Protein AF-A0A2Z3GJF8-F1 (afdb_monomer)

Mean predicted aligned error: 12.95 Å

Structure (mmCIF, N/CA/C/O backbone):
data_AF-A0A2Z3GJF8-F1
#
_entry.id   AF-A0A2Z3GJF8-F1
#
loop_
_atom_site.group_PDB
_atom_site.id
_atom_site.type_symbol
_atom_site.label_atom_id
_atom_site.label_alt_id
_atom_site.label_comp_id
_atom_site.label_asym_id
_atom_site.label_entity_id
_atom_site.label_seq_id
_atom_site.pdbx_PDB_ins_code
_atom_site.Cartn_x
_atom_site.Cartn_y
_atom_site.Cartn_z
_atom_site.occupancy
_atom_site.B_iso_or_equiv
_atom_site.auth_seq_id
_atom_site.auth_comp_id
_atom_site.auth_asym_id
_atom_site.auth_atom_id
_atom_site.pdbx_PDB_model_num
ATOM 1 N N . MET A 1 1 ? -12.320 -56.880 -30.406 1.00 39.06 1 MET A N 1
ATOM 2 C CA . MET A 1 1 ? -11.886 -57.132 -31.797 1.00 39.06 1 MET A CA 1
ATOM 3 C C . MET A 1 1 ? -12.500 -56.057 -32.691 1.00 39.06 1 MET A C 1
ATOM 5 O O . MET A 1 1 ? -13.716 -55.983 -32.759 1.00 39.06 1 MET A O 1
ATOM 9 N N . GLY A 1 2 ? -11.665 -55.198 -33.289 1.00 40.81 2 GLY A N 1
ATOM 10 C CA . GLY A 1 2 ? -12.005 -54.306 -34.408 1.00 40.81 2 GLY A CA 1
ATOM 11 C C . GLY A 1 2 ? -12.740 -52.993 -34.101 1.00 40.81 2 GLY A C 1
ATOM 12 O O . GLY A 1 2 ? -13.948 -53.013 -33.930 1.00 40.81 2 GLY A O 1
ATOM 13 N N . ARG A 1 3 ? -12.037 -51.850 -34.199 1.00 36.50 3 ARG A N 1
ATOM 14 C CA . ARG A 1 3 ? -12.530 -50.616 -34.852 1.00 36.50 3 ARG A CA 1
ATOM 15 C C . ARG A 1 3 ? -11.356 -49.770 -35.388 1.00 36.50 3 ARG A C 1
ATOM 17 O O . ARG A 1 3 ? -10.624 -49.137 -34.645 1.00 36.50 3 ARG A O 1
ATOM 24 N N . LYS A 1 4 ? -11.204 -49.887 -36.710 1.00 38.75 4 LYS A N 1
ATOM 25 C CA . LYS A 1 4 ? -10.644 -49.014 -37.759 1.00 38.75 4 LYS A CA 1
ATOM 26 C C . LYS A 1 4 ? -9.907 -47.728 -37.328 1.00 38.75 4 LYS A C 1
ATOM 28 O O . LYS A 1 4 ? -10.525 -46.776 -36.865 1.00 38.75 4 LYS A O 1
ATOM 33 N N . PHE A 1 5 ? -8.603 -47.697 -37.619 1.00 40.69 5 PHE A N 1
ATOM 34 C CA . PHE A 1 5 ? -7.766 -46.497 -37.686 1.00 40.69 5 PHE A CA 1
ATOM 35 C C . PHE A 1 5 ? -8.209 -45.598 -38.848 1.00 40.69 5 PHE A C 1
ATOM 37 O O . PHE A 1 5 ? -8.364 -46.065 -39.977 1.00 40.69 5 PHE A O 1
ATOM 44 N N . GLY A 1 6 ? -8.414 -44.315 -38.551 1.00 38.94 6 GLY A N 1
ATOM 45 C CA . GLY A 1 6 ? -8.682 -43.273 -39.534 1.00 38.94 6 GLY A CA 1
ATOM 46 C C . GLY A 1 6 ? -7.455 -42.985 -40.400 1.00 38.94 6 GLY A C 1
ATOM 47 O O . GLY A 1 6 ? -6.325 -42.910 -39.923 1.00 38.94 6 GLY A O 1
ATOM 48 N N . THR A 1 7 ? -7.712 -42.839 -41.691 1.00 40.00 7 THR A N 1
ATOM 49 C CA . THR A 1 7 ? -6.786 -42.465 -42.758 1.00 40.00 7 THR A CA 1
ATOM 50 C C . THR A 1 7 ? -6.210 -41.063 -42.535 1.00 40.00 7 THR A C 1
ATOM 52 O O . THR A 1 7 ? -6.941 -40.077 -42.614 1.00 40.00 7 THR A O 1
ATOM 55 N N . PHE A 1 8 ? -4.899 -40.967 -42.300 1.00 40.50 8 PHE A N 1
ATOM 56 C CA . PHE A 1 8 ? -4.145 -39.713 -42.387 1.00 40.50 8 PHE A CA 1
ATOM 57 C C . PHE A 1 8 ? -3.908 -39.356 -43.863 1.00 40.50 8 PHE A C 1
ATOM 59 O O . PHE A 1 8 ? -3.382 -40.164 -44.628 1.00 40.50 8 PHE A O 1
ATOM 66 N N . GLY A 1 9 ? -4.330 -38.154 -44.261 1.00 41.28 9 GLY A N 1
ATOM 67 C CA . GLY A 1 9 ? -4.148 -37.610 -45.607 1.00 41.28 9 GLY A CA 1
ATOM 68 C C . GLY A 1 9 ? -2.685 -37.271 -45.954 1.00 41.28 9 GLY A C 1
ATOM 69 O O . GLY A 1 9 ? -1.821 -37.224 -45.075 1.00 41.28 9 GLY A O 1
ATOM 70 N N . PRO A 1 10 ? -2.386 -37.030 -47.244 1.00 40.34 10 PRO A N 1
ATOM 71 C CA . PRO A 1 10 ? -1.034 -37.070 -47.786 1.00 40.34 10 PRO A CA 1
ATOM 72 C C . PRO A 1 10 ? -0.373 -35.685 -47.745 1.00 40.34 10 PRO A C 1
ATOM 74 O O . PRO A 1 10 ? -0.546 -34.881 -48.655 1.00 40.34 10 PRO A O 1
ATOM 77 N N .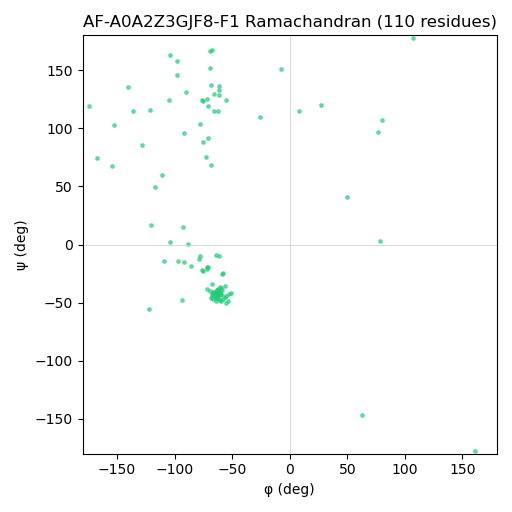 TRP A 1 11 ? 0.418 -35.406 -46.709 1.00 37.25 11 TRP A N 1
ATOM 78 C CA . TRP A 1 11 ? 1.241 -34.183 -46.623 1.00 37.25 11 TRP A CA 1
ATOM 79 C C . TRP A 1 11 ? 2.752 -34.457 -46.500 1.00 37.25 11 TRP A C 1
ATOM 81 O O . TRP A 1 11 ? 3.528 -33.570 -46.161 1.00 37.25 11 TRP A O 1
ATOM 91 N N . LEU A 1 12 ? 3.202 -35.676 -46.818 1.00 43.00 12 LEU A N 1
ATOM 92 C CA . LEU A 1 12 ? 4.594 -36.116 -46.629 1.00 43.00 12 LEU A CA 1
ATOM 93 C C . LEU A 1 12 ? 5.322 -36.478 -47.931 1.00 43.00 12 LEU A C 1
ATOM 95 O O . LEU A 1 12 ? 5.960 -37.522 -48.023 1.00 43.00 12 LEU A O 1
ATOM 99 N N . ALA A 1 13 ? 5.277 -35.614 -48.947 1.00 47.00 13 ALA A N 1
ATOM 100 C CA . ALA A 1 13 ? 6.125 -35.812 -50.126 1.00 47.00 13 ALA A CA 1
ATOM 101 C C . ALA A 1 13 ? 6.442 -34.516 -50.886 1.00 47.00 13 ALA A C 1
ATOM 103 O O . ALA A 1 13 ? 6.015 -34.343 -52.027 1.00 47.00 13 ALA A O 1
ATOM 104 N N . ARG A 1 14 ? 7.221 -33.609 -50.276 1.00 46.12 14 ARG A N 1
ATOM 105 C CA . ARG A 1 14 ? 8.111 -32.695 -51.023 1.00 46.12 14 ARG A CA 1
ATOM 106 C C . ARG A 1 14 ? 9.110 -31.965 -50.116 1.00 46.12 14 ARG A C 1
ATOM 108 O O . ARG A 1 14 ? 9.004 -30.773 -49.885 1.00 46.12 14 ARG A O 1
ATOM 115 N N . CYS A 1 15 ? 10.130 -32.681 -49.652 1.00 38.12 15 CYS A N 1
ATOM 116 C CA . CYS A 1 15 ? 11.392 -32.052 -49.257 1.00 38.12 15 CYS A CA 1
ATOM 117 C C . CYS A 1 15 ? 12.531 -32.780 -49.968 1.00 38.12 15 CYS A C 1
ATOM 119 O O . CYS A 1 15 ? 13.103 -33.752 -49.476 1.00 38.12 15 CYS A O 1
ATOM 121 N N . GLY A 1 16 ? 12.790 -32.326 -51.195 1.00 35.81 16 GLY A N 1
ATOM 122 C CA . GLY A 1 16 ? 13.946 -32.714 -51.985 1.00 35.81 16 GLY A CA 1
ATOM 123 C C . GLY A 1 16 ? 15.227 -32.212 -51.325 1.00 35.81 16 GLY A C 1
ATOM 124 O O . GLY A 1 16 ? 15.465 -31.019 -51.197 1.00 35.81 16 GLY A O 1
ATOM 125 N N . ARG A 1 17 ? 16.026 -33.183 -50.900 1.00 48.19 17 ARG A N 1
ATOM 126 C CA . ARG A 1 17 ? 17.452 -33.169 -50.571 1.00 48.19 17 ARG A CA 1
ATOM 127 C C . ARG A 1 17 ? 18.255 -32.071 -51.307 1.00 48.19 17 ARG A C 1
ATOM 129 O O . ARG A 1 17 ? 18.548 -32.221 -52.488 1.00 48.19 17 ARG A O 1
ATOM 136 N N . LEU A 1 18 ? 18.709 -31.046 -50.580 1.00 47.75 18 LEU A N 1
ATOM 137 C CA . LEU A 1 18 ? 19.840 -30.190 -50.960 1.00 47.75 18 LEU A CA 1
ATOM 138 C C . LEU A 1 18 ? 20.740 -29.946 -49.739 1.00 47.75 18 LEU A C 1
ATOM 140 O O . LEU A 1 18 ? 20.325 -29.403 -48.724 1.00 47.75 18 LEU A O 1
ATOM 144 N N . ALA A 1 19 ? 21.954 -30.473 -49.878 1.00 44.62 19 ALA A N 1
ATOM 145 C CA . ALA A 1 19 ? 23.237 -30.103 -49.291 1.00 44.62 19 ALA A CA 1
ATOM 146 C C . ALA A 1 19 ? 23.317 -29.388 -47.920 1.00 44.62 19 ALA A C 1
ATOM 148 O O . ALA A 1 19 ? 22.918 -28.249 -47.723 1.00 44.62 19 ALA A O 1
ATOM 149 N N . ARG A 1 20 ? 24.015 -30.103 -47.030 1.00 50.59 20 ARG A N 1
ATOM 150 C CA . ARG A 1 20 ? 24.940 -29.691 -45.961 1.00 50.59 20 ARG A CA 1
ATOM 151 C C . ARG A 1 20 ? 25.347 -28.209 -45.861 1.00 50.59 20 ARG A C 1
ATOM 153 O O . ARG A 1 20 ? 25.644 -27.533 -46.838 1.00 50.59 20 ARG A O 1
ATOM 160 N N . SER A 1 21 ? 25.621 -27.878 -44.595 1.00 56.84 21 SER A N 1
ATOM 161 C CA . SER A 1 21 ? 26.530 -26.854 -44.059 1.00 56.84 21 SER A CA 1
ATOM 162 C C . SER A 1 21 ? 26.073 -25.398 -44.099 1.00 56.84 21 SER A C 1
ATOM 164 O O . SER A 1 21 ? 26.332 -24.679 -45.056 1.00 56.84 21 SER A O 1
ATOM 166 N N . ARG A 1 22 ? 25.520 -24.956 -42.958 1.00 54.09 22 ARG A N 1
ATOM 167 C CA . ARG A 1 22 ? 25.912 -23.732 -42.231 1.00 54.09 22 ARG A CA 1
ATOM 168 C C . ARG A 1 22 ? 25.140 -23.647 -40.903 1.00 54.09 22 ARG A C 1
ATOM 170 O O . ARG A 1 22 ? 23.916 -23.560 -40.952 1.00 54.09 22 ARG A O 1
ATOM 177 N N . PRO A 1 23 ? 25.785 -23.642 -39.719 1.00 57.16 23 PRO A N 1
ATOM 178 C CA . PRO A 1 23 ? 25.105 -23.199 -38.514 1.00 57.16 23 PRO A CA 1
ATOM 179 C C . PRO A 1 23 ? 25.043 -21.675 -38.602 1.00 57.16 23 PRO A C 1
ATOM 181 O O . PRO A 1 23 ? 25.954 -20.969 -38.176 1.00 57.16 23 PRO A O 1
ATOM 184 N N . CYS A 1 24 ? 23.992 -21.151 -39.225 1.00 53.62 24 CYS A N 1
ATOM 185 C CA . CYS A 1 24 ? 23.698 -19.728 -39.162 1.00 53.62 24 CYS A CA 1
ATOM 186 C C . CYS A 1 24 ? 23.165 -19.420 -37.757 1.00 53.62 24 CYS A C 1
ATOM 188 O O . CYS A 1 24 ? 21.971 -19.207 -37.571 1.00 53.62 24 CYS A O 1
ATOM 190 N N . LEU A 1 25 ? 24.052 -19.381 -36.759 1.00 65.38 25 LEU A N 1
ATOM 191 C CA . LEU A 1 25 ? 23.830 -18.610 -35.537 1.00 65.38 25 LEU A CA 1
ATOM 192 C C . LEU A 1 25 ? 23.890 -17.126 -35.920 1.00 65.38 25 LEU A C 1
ATOM 194 O O . LEU A 1 25 ? 24.827 -16.407 -35.579 1.00 65.38 25 LEU A O 1
ATOM 198 N N . PHE A 1 26 ? 22.901 -16.666 -36.684 1.00 61.34 26 PHE A N 1
ATOM 199 C CA . PHE A 1 26 ? 22.646 -15.245 -36.819 1.00 61.34 26 PHE A CA 1
ATOM 200 C C . PHE A 1 26 ? 22.071 -14.806 -35.476 1.00 61.34 26 PHE A C 1
ATOM 202 O O . PHE A 1 26 ? 20.877 -14.941 -35.228 1.00 61.34 26 PHE A O 1
ATOM 209 N N . ARG A 1 27 ? 22.940 -14.367 -34.561 1.00 68.81 27 ARG A N 1
ATOM 210 C CA . ARG A 1 27 ? 22.492 -13.586 -33.412 1.00 68.81 27 ARG A CA 1
ATOM 211 C C . ARG A 1 27 ? 22.247 -12.174 -33.934 1.00 68.81 27 ARG A C 1
ATOM 213 O O . ARG A 1 27 ? 23.237 -11.482 -34.193 1.00 68.81 27 ARG A O 1
ATOM 220 N N . PRO A 1 28 ? 20.991 -11.739 -34.141 1.00 75.12 28 PRO A N 1
ATOM 221 C CA . PRO A 1 28 ? 20.746 -10.335 -34.420 1.00 75.12 28 PRO A CA 1
ATOM 222 C C . PRO A 1 28 ? 21.369 -9.526 -33.279 1.00 75.12 28 PRO A C 1
ATOM 224 O O . PRO A 1 28 ? 21.112 -9.801 -32.106 1.00 75.12 28 PRO A O 1
ATOM 227 N N . ARG A 1 29 ? 22.255 -8.582 -33.611 1.00 82.94 29 ARG A N 1
ATOM 228 C CA . ARG A 1 29 ? 22.777 -7.648 -32.611 1.00 82.94 29 ARG A CA 1
ATOM 229 C C . ARG A 1 29 ? 21.635 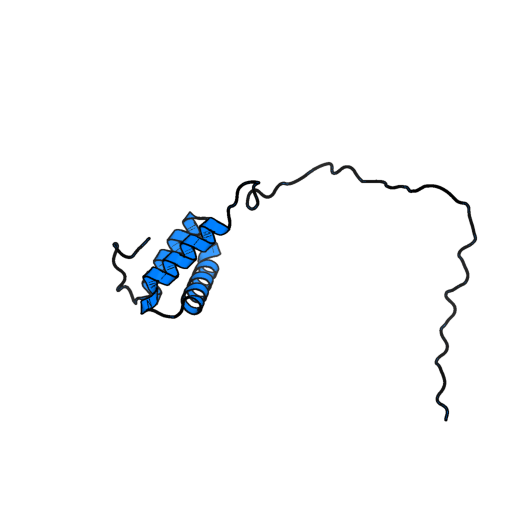-6.701 -32.250 1.00 82.94 29 ARG A C 1
ATOM 231 O O . ARG A 1 29 ? 21.136 -6.035 -33.160 1.00 82.94 29 ARG A O 1
ATOM 238 N N . PRO A 1 30 ? 21.197 -6.649 -30.981 1.00 83.94 30 PRO A N 1
ATOM 239 C CA . PRO A 1 30 ? 20.170 -5.701 -30.589 1.00 83.94 30 PRO A CA 1
ATOM 240 C C . PRO A 1 30 ? 20.699 -4.289 -30.845 1.00 83.94 30 PRO A C 1
ATOM 242 O O . PRO A 1 30 ? 21.814 -3.956 -30.450 1.00 83.94 30 PRO A O 1
ATOM 245 N N . GLN A 1 31 ? 19.913 -3.478 -31.549 1.00 90.94 31 GLN A N 1
ATOM 246 C CA . GLN A 1 31 ? 20.236 -2.066 -31.775 1.00 90.94 31 GLN A CA 1
ATOM 247 C C . GLN A 1 31 ? 19.953 -1.219 -30.527 1.00 90.94 31 GLN A C 1
ATOM 249 O O . GLN A 1 31 ? 20.529 -0.150 -30.364 1.00 90.94 31 GLN A O 1
ATOM 254 N N . LEU A 1 32 ? 19.085 -1.722 -29.644 1.00 92.50 32 LEU A N 1
ATOM 255 C CA . LEU A 1 32 ? 18.700 -1.107 -28.384 1.00 92.50 32 LEU A CA 1
ATOM 256 C C . LEU A 1 32 ? 18.576 -2.193 -27.314 1.00 92.50 32 LEU A C 1
ATOM 258 O O . LEU A 1 32 ? 17.989 -3.248 -27.558 1.00 92.50 32 LEU A O 1
ATOM 262 N N . ILE A 1 33 ? 19.115 -1.914 -26.131 1.00 89.44 33 ILE A N 1
ATOM 263 C CA . ILE A 1 33 ? 18.919 -2.712 -24.922 1.00 89.44 33 ILE A CA 1
ATOM 264 C C . ILE A 1 33 ? 18.314 -1.764 -23.891 1.00 89.44 33 ILE A C 1
ATOM 266 O O . ILE A 1 33 ? 18.948 -0.777 -23.522 1.00 89.44 33 ILE A O 1
ATOM 270 N N . ALA A 1 34 ? 17.080 -2.034 -23.474 1.00 88.19 34 ALA A N 1
ATOM 271 C CA . ALA A 1 34 ? 16.448 -1.327 -22.370 1.00 88.19 34 ALA A CA 1
ATOM 272 C C . ALA A 1 34 ? 16.757 -2.077 -21.071 1.00 88.19 34 ALA A C 1
ATOM 274 O O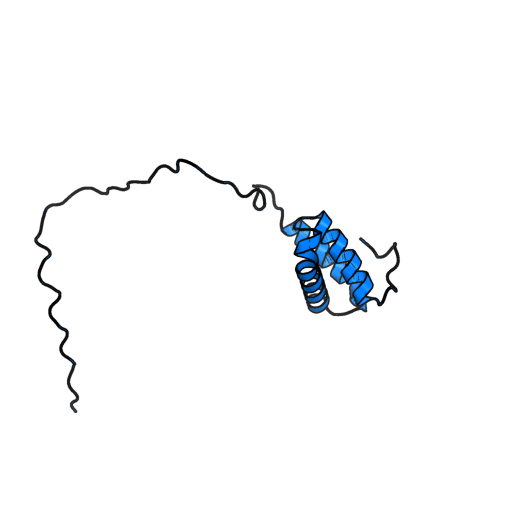 . ALA A 1 34 ? 16.601 -3.296 -21.011 1.00 88.19 34 ALA A O 1
ATOM 275 N N . PHE A 1 35 ? 17.205 -1.344 -20.058 1.00 82.75 35 PHE A N 1
ATOM 276 C CA . PHE A 1 35 ? 17.408 -1.863 -18.711 1.00 82.75 35 PHE A CA 1
ATOM 277 C C . PHE A 1 35 ? 16.269 -1.352 -17.842 1.00 82.75 35 PHE A C 1
ATOM 279 O O . PHE A 1 35 ? 16.046 -0.141 -17.786 1.00 82.75 35 PHE A O 1
ATOM 286 N N . ASP A 1 36 ? 15.549 -2.263 -17.195 1.00 83.06 36 ASP A N 1
ATOM 287 C CA . ASP A 1 36 ? 14.589 -1.869 -16.176 1.00 83.06 36 ASP A CA 1
ATOM 288 C C . ASP A 1 36 ? 15.355 -1.403 -14.935 1.00 83.06 36 ASP A C 1
ATOM 290 O O . ASP A 1 36 ? 16.223 -2.105 -14.418 1.00 83.06 36 ASP A O 1
ATOM 294 N N . ALA A 1 37 ? 15.060 -0.190 -14.483 1.00 74.88 37 ALA A N 1
ATOM 295 C CA . ALA A 1 37 ? 15.659 0.368 -13.282 1.00 74.88 37 ALA A CA 1
ATOM 296 C C . ALA A 1 37 ? 15.018 -0.180 -11.996 1.00 74.88 37 ALA A C 1
ATOM 298 O O . ALA A 1 37 ? 15.569 0.061 -10.923 1.00 74.88 37 ALA A O 1
ATOM 299 N N . ALA A 1 38 ? 13.871 -0.872 -12.089 1.00 64.94 38 ALA A N 1
ATOM 300 C CA . ALA A 1 38 ? 13.197 -1.519 -10.960 1.00 64.94 38 ALA A CA 1
ATOM 301 C C . ALA A 1 38 ? 13.886 -2.822 -10.515 1.00 64.94 38 ALA A C 1
ATOM 303 O O . ALA A 1 38 ? 13.813 -3.153 -9.328 1.00 64.94 38 ALA A O 1
ATOM 304 N N . ASP A 1 39 ? 14.651 -3.448 -11.421 1.00 66.25 39 ASP A N 1
ATOM 305 C CA . ASP A 1 39 ? 15.583 -4.553 -11.157 1.00 66.25 39 ASP A CA 1
ATOM 306 C C . ASP A 1 39 ? 17.046 -4.095 -11.332 1.00 66.25 39 ASP A C 1
ATOM 308 O O . ASP A 1 39 ? 17.780 -4.600 -12.194 1.00 66.25 39 ASP A O 1
ATOM 312 N N . PRO A 1 40 ? 17.508 -3.096 -10.558 1.00 66.69 40 PRO A N 1
ATOM 313 C CA . PRO A 1 40 ? 18.891 -2.675 -10.638 1.00 66.69 40 PRO A CA 1
ATOM 314 C C . PRO A 1 40 ? 19.810 -3.787 -10.098 1.00 66.69 40 PRO A C 1
ATOM 316 O O . PRO A 1 40 ? 19.359 -4.719 -9.432 1.00 66.69 40 PRO A O 1
ATOM 319 N N . PRO A 1 41 ? 21.135 -3.705 -10.317 1.00 68.69 41 PRO A N 1
ATOM 320 C CA . PRO A 1 41 ? 22.065 -4.697 -9.771 1.00 68.69 41 PRO A CA 1
ATOM 321 C C . PRO A 1 41 ? 22.120 -4.709 -8.231 1.00 68.69 41 PRO A C 1
ATOM 323 O O . PRO A 1 41 ? 22.739 -5.599 -7.651 1.00 68.69 41 PRO A O 1
ATOM 326 N N . TRP A 1 42 ? 21.499 -3.732 -7.562 1.00 80.62 42 TRP A N 1
ATOM 327 C CA . TRP A 1 42 ? 21.284 -3.727 -6.118 1.00 80.62 42 TRP A CA 1
ATOM 328 C C . TRP A 1 42 ? 19.867 -4.216 -5.769 1.00 80.62 42 TRP A C 1
ATOM 330 O O . TRP A 1 42 ? 18.921 -3.936 -6.500 1.00 80.62 42 TRP A O 1
ATOM 340 N N . PRO A 1 43 ? 19.686 -4.923 -4.640 1.00 82.44 43 PRO A N 1
ATOM 341 C CA . PRO A 1 43 ? 18.370 -5.396 -4.225 1.00 82.44 43 PRO A CA 1
ATOM 342 C C . PRO A 1 43 ? 17.419 -4.217 -3.980 1.00 82.44 43 PRO A C 1
ATOM 344 O O . PRO A 1 43 ? 17.806 -3.231 -3.360 1.00 82.44 43 PRO A O 1
ATOM 347 N N . ASN A 1 44 ? 16.176 -4.325 -4.451 1.00 88.12 44 ASN A N 1
ATOM 348 C CA . ASN A 1 44 ? 15.141 -3.303 -4.270 1.00 88.12 44 ASN A CA 1
ATOM 349 C C . ASN A 1 44 ? 13.900 -3.879 -3.566 1.00 88.12 44 ASN A C 1
ATOM 351 O O . ASN A 1 44 ? 13.533 -3.417 -2.489 1.00 88.12 44 ASN A O 1
ATOM 355 N N . GLN A 1 45 ? 13.318 -4.953 -4.113 1.00 91.06 45 GLN A N 1
ATOM 356 C CA . GLN A 1 45 ? 12.118 -5.607 -3.571 1.00 91.06 45 GLN A CA 1
ATOM 357 C C . GLN A 1 45 ? 12.194 -5.968 -2.071 1.00 91.06 45 GLN A C 1
ATOM 359 O O . GLN A 1 45 ? 11.235 -5.670 -1.362 1.0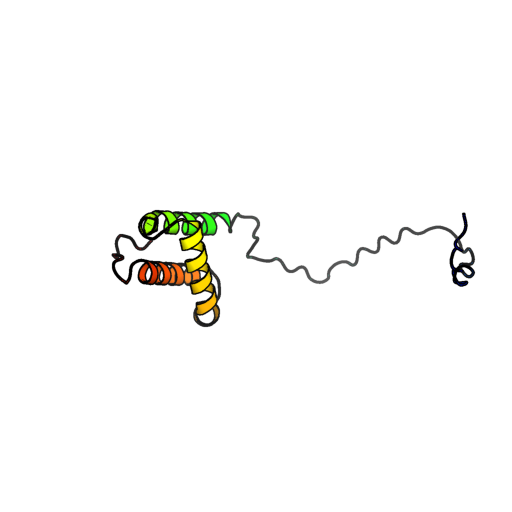0 91.06 45 GLN A O 1
ATOM 364 N N . PRO A 1 46 ? 13.320 -6.483 -1.529 1.00 92.88 46 PRO A N 1
ATOM 365 C CA . PRO A 1 46 ? 13.391 -6.820 -0.105 1.00 92.88 46 PRO A CA 1
ATOM 366 C C . PRO A 1 46 ? 13.137 -5.636 0.841 1.00 92.88 46 PRO A C 1
ATOM 368 O O . PRO A 1 46 ? 12.702 -5.841 1.972 1.00 92.88 46 PRO A O 1
ATOM 371 N N . TYR A 1 47 ? 13.393 -4.395 0.404 1.00 92.56 47 TYR A N 1
AT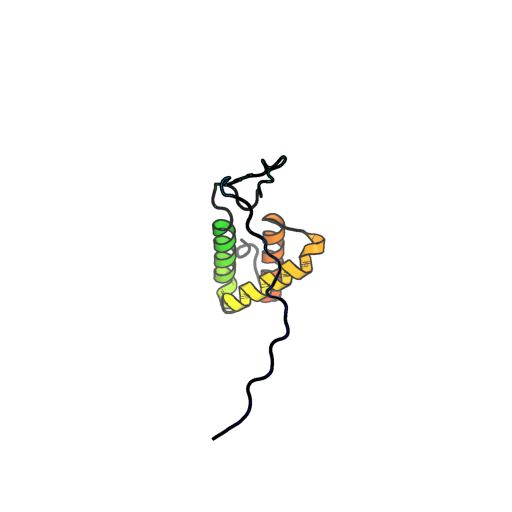OM 372 C CA . TYR A 1 47 ? 13.080 -3.206 1.200 1.00 92.56 47 TYR A CA 1
ATOM 373 C C . TYR A 1 47 ? 11.572 -2.948 1.273 1.00 92.56 47 TYR A C 1
ATOM 375 O O . TYR A 1 47 ? 11.071 -2.580 2.333 1.00 92.56 47 TYR A O 1
ATOM 383 N N . PHE A 1 48 ? 10.848 -3.172 0.175 1.00 93.56 48 PHE A N 1
ATOM 384 C CA . PHE A 1 48 ? 9.389 -3.061 0.140 1.00 93.56 48 PHE A CA 1
ATOM 385 C C . PHE A 1 48 ? 8.740 -4.145 1.006 1.00 93.56 48 PHE A C 1
ATOM 387 O O . PHE A 1 48 ? 7.931 -3.825 1.875 1.00 93.56 48 PHE A O 1
ATOM 394 N N . ASP A 1 49 ? 9.189 -5.395 0.861 1.00 94.38 49 ASP A N 1
ATOM 395 C CA . ASP A 1 49 ? 8.685 -6.529 1.645 1.00 94.38 49 ASP A CA 1
ATOM 396 C C . ASP A 1 49 ? 8.882 -6.309 3.156 1.00 94.38 49 ASP A C 1
ATOM 398 O O . ASP A 1 49 ? 8.012 -6.626 3.975 1.00 94.38 49 ASP A O 1
ATOM 402 N N . HIS A 1 50 ? 10.027 -5.731 3.543 1.00 95.19 50 HIS A N 1
ATOM 403 C CA . HIS A 1 50 ? 10.318 -5.415 4.938 1.00 95.19 50 HIS A CA 1
ATOM 404 C C . HIS A 1 50 ? 9.332 -4.393 5.512 1.00 95.19 50 HIS A C 1
ATOM 406 O O . HIS A 1 50 ? 8.801 -4.600 6.603 1.00 95.19 50 HIS A O 1
ATOM 412 N N . VAL A 1 51 ? 9.062 -3.317 4.773 1.00 94.56 51 VAL A N 1
ATOM 413 C CA . VAL A 1 51 ? 8.152 -2.253 5.214 1.00 94.56 51 VAL A CA 1
ATOM 414 C C . VAL A 1 51 ? 6.708 -2.761 5.303 1.00 94.56 51 VAL A C 1
ATOM 416 O O . VAL A 1 51 ? 6.027 -2.476 6.288 1.00 94.56 51 VAL A O 1
ATOM 419 N N . GLU A 1 52 ? 6.250 -3.580 4.352 1.00 95.62 52 GLU A N 1
ATOM 420 C CA . GLU A 1 52 ? 4.922 -4.211 4.433 1.00 95.62 52 GLU A CA 1
ATOM 421 C C . GLU A 1 52 ? 4.807 -5.156 5.642 1.00 95.62 52 GLU A C 1
ATOM 423 O O . GLU A 1 52 ? 3.798 -5.153 6.352 1.00 95.62 52 GLU A O 1
ATOM 428 N N . THR A 1 53 ? 5.872 -5.905 5.943 1.00 95.81 53 THR A N 1
ATOM 429 C CA . THR A 1 53 ? 5.935 -6.756 7.141 1.00 95.81 53 THR A CA 1
ATOM 430 C C . THR A 1 53 ? 5.859 -5.925 8.426 1.00 95.81 53 THR A C 1
ATOM 432 O O . THR A 1 53 ? 5.159 -6.301 9.370 1.00 95.81 53 THR A O 1
ATOM 435 N N . GLN A 1 54 ? 6.546 -4.780 8.476 1.00 94.62 54 GLN A N 1
ATOM 436 C CA . GLN A 1 54 ? 6.480 -3.866 9.619 1.00 94.62 54 GLN A CA 1
ATOM 437 C C . GLN A 1 54 ? 5.081 -3.270 9.797 1.00 94.62 54 GLN A C 1
ATOM 439 O O . GLN A 1 54 ? 4.588 -3.226 10.925 1.00 94.62 54 GLN A O 1
ATOM 444 N N . LEU A 1 55 ? 4.410 -2.884 8.707 1.00 94.81 55 LEU A N 1
ATOM 445 C CA . LEU A 1 55 ? 3.022 -2.425 8.762 1.00 94.81 55 LEU A CA 1
ATOM 446 C C . LEU A 1 55 ? 2.105 -3.501 9.357 1.00 94.81 55 LEU A C 1
ATOM 448 O O . LEU A 1 55 ? 1.316 -3.210 10.257 1.00 94.81 55 LEU A O 1
ATOM 452 N N . ALA A 1 56 ? 2.226 -4.748 8.893 1.00 95.75 56 ALA A N 1
ATOM 453 C CA . ALA A 1 56 ? 1.443 -5.859 9.424 1.00 95.75 56 ALA A CA 1
ATOM 454 C C . ALA A 1 56 ? 1.698 -6.085 10.924 1.00 95.75 56 ALA A C 1
ATOM 456 O O . ALA A 1 56 ? 0.762 -6.372 11.667 1.00 95.75 56 ALA A O 1
ATOM 457 N N . ALA A 1 57 ? 2.939 -5.906 11.386 1.00 94.81 57 ALA A N 1
ATOM 458 C CA . ALA A 1 57 ? 3.278 -5.998 12.804 1.00 94.81 57 ALA A CA 1
ATOM 459 C C . ALA A 1 57 ? 2.651 -4.862 13.635 1.00 94.81 57 ALA A C 1
ATOM 461 O O . ALA A 1 57 ? 2.084 -5.124 14.696 1.00 94.81 57 ALA A O 1
ATOM 462 N N . ILE A 1 58 ? 2.701 -3.619 13.143 1.00 92.50 58 ILE A N 1
ATOM 463 C CA . ILE A 1 58 ? 2.061 -2.453 13.779 1.00 92.50 58 ILE A CA 1
ATOM 464 C C . ILE A 1 58 ? 0.543 -2.664 13.890 1.00 92.50 58 ILE A C 1
ATOM 466 O O . ILE A 1 58 ? -0.063 -2.391 14.927 1.00 92.50 58 ILE A O 1
ATOM 470 N N . LEU A 1 59 ? -0.071 -3.191 12.830 1.00 94.69 59 LEU A N 1
ATOM 471 C CA . LEU A 1 59 ? -1.514 -3.398 12.727 1.00 94.69 59 LEU A CA 1
ATOM 472 C C . LEU A 1 59 ? -1.965 -4.797 13.168 1.00 94.69 59 LEU A C 1
ATOM 474 O O . LEU A 1 59 ? -3.114 -5.161 12.932 1.00 94.69 59 LEU A O 1
ATOM 478 N N . ALA A 1 60 ? -1.125 -5.570 13.861 1.00 95.00 60 ALA A N 1
ATOM 479 C CA . ALA A 1 60 ? -1.434 -6.952 14.244 1.00 95.00 60 ALA A CA 1
ATOM 480 C C . ALA A 1 60 ? -2.714 -7.091 15.094 1.00 95.00 60 ALA A C 1
ATOM 482 O O . ALA A 1 60 ? -3.364 -8.134 15.087 1.00 95.00 60 ALA A O 1
ATOM 483 N N . ARG A 1 61 ? -3.122 -6.026 15.801 1.00 94.00 61 ARG A N 1
ATOM 484 C CA . ARG A 1 61 ? -4.399 -5.979 16.539 1.00 94.00 61 ARG A CA 1
ATOM 485 C C . ARG A 1 61 ? -5.642 -5.910 15.640 1.00 94.00 61 ARG A C 1
ATOM 487 O O . ARG A 1 61 ? -6.737 -6.191 16.114 1.00 94.00 61 ARG A O 1
ATOM 494 N N . CYS A 1 62 ? -5.482 -5.518 14.378 1.00 94.38 62 CYS A N 1
ATOM 49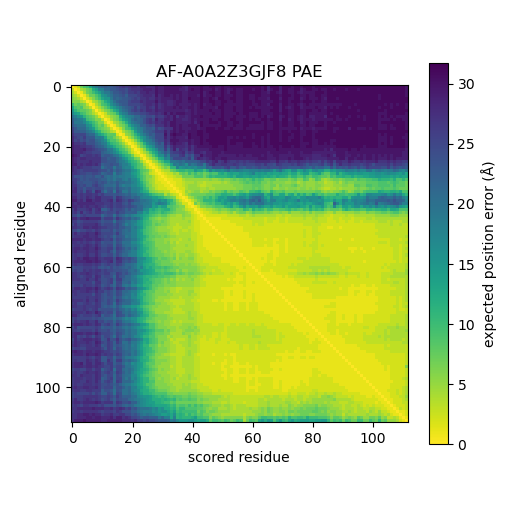5 C CA . CYS A 1 62 ? -6.561 -5.348 13.405 1.00 94.38 62 CYS A CA 1
ATOM 496 C C . CYS A 1 62 ? -6.815 -6.612 12.570 1.00 94.38 62 CYS A C 1
ATOM 498 O O . CYS A 1 62 ? -7.855 -6.712 11.923 1.00 94.38 62 CYS A O 1
ATOM 500 N N . GLY A 1 63 ? -5.896 -7.583 12.565 1.00 95.12 63 GLY A N 1
ATOM 501 C CA . GLY A 1 63 ? -6.072 -8.830 11.827 1.00 95.12 63 GLY A CA 1
ATOM 502 C C . GLY A 1 63 ? -4.771 -9.582 11.563 1.00 95.12 63 GLY A C 1
ATOM 503 O O . GLY A 1 63 ? -3.690 -9.171 11.975 1.00 95.12 63 GLY A O 1
ATOM 504 N N . ALA A 1 64 ? -4.889 -10.705 10.853 1.00 97.56 64 ALA A N 1
ATOM 505 C CA . ALA A 1 64 ? -3.736 -11.467 10.384 1.00 97.56 64 ALA A CA 1
ATOM 506 C C . ALA A 1 64 ? -2.967 -10.700 9.293 1.00 97.56 64 ALA A C 1
ATOM 508 O O . ALA A 1 64 ? -3.569 -9.951 8.521 1.00 97.56 64 ALA A O 1
ATOM 509 N N . ALA A 1 65 ? -1.657 -10.944 9.187 1.00 97.00 65 ALA A N 1
ATOM 510 C CA . ALA A 1 65 ? -0.783 -10.278 8.218 1.00 97.00 65 ALA A CA 1
ATOM 511 C C . ALA A 1 65 ? -1.307 -10.371 6.774 1.00 97.00 65 ALA A C 1
ATOM 513 O O . ALA A 1 65 ? -1.349 -9.360 6.079 1.00 97.00 65 ALA A O 1
ATOM 514 N N . ASP A 1 66 ? -1.808 -11.539 6.359 1.00 97.38 66 ASP A N 1
ATOM 515 C CA . ASP A 1 66 ? -2.372 -11.739 5.017 1.00 97.38 66 ASP A CA 1
ATOM 516 C C . ASP A 1 66 ? -3.599 -10.853 4.756 1.00 97.38 66 ASP A C 1
ATOM 518 O O . ASP A 1 66 ? -3.768 -10.312 3.663 1.00 97.38 66 ASP A O 1
ATOM 522 N N . ALA A 1 67 ? -4.456 -10.669 5.766 1.00 97.62 67 ALA A N 1
ATOM 523 C CA . ALA A 1 67 ? -5.630 -9.809 5.654 1.00 97.62 67 ALA A CA 1
ATOM 524 C C . ALA A 1 67 ? -5.225 -8.330 5.563 1.00 97.62 67 ALA A C 1
ATOM 526 O O . ALA A 1 67 ? -5.792 -7.590 4.760 1.00 97.62 67 ALA A O 1
ATOM 527 N N . ILE A 1 68 ? -4.219 -7.913 6.33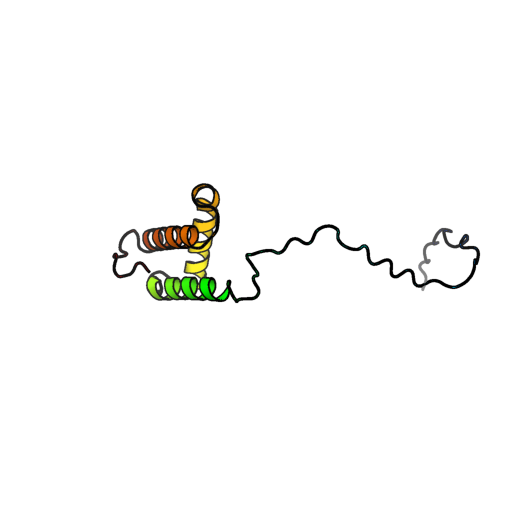7 1.00 97.69 68 ILE A N 1
ATOM 528 C CA . ILE A 1 68 ? -3.667 -6.552 6.289 1.00 97.69 68 ILE A CA 1
ATOM 529 C C . ILE A 1 68 ? -3.028 -6.286 4.920 1.00 97.69 68 ILE A C 1
ATOM 531 O O . ILE A 1 68 ? -3.325 -5.268 4.297 1.00 97.69 68 ILE A O 1
ATOM 535 N N . GLY A 1 69 ? -2.223 -7.222 4.410 1.00 97.62 69 GLY A N 1
ATOM 536 C CA . GLY A 1 69 ? -1.615 -7.131 3.080 1.00 97.62 69 GLY A CA 1
ATOM 537 C C . GLY A 1 69 ? -2.657 -7.064 1.961 1.00 97.62 69 GLY A C 1
ATOM 538 O O . GLY A 1 69 ? -2.543 -6.243 1.051 1.00 97.62 69 GLY A O 1
ATOM 539 N N . ALA A 1 70 ? -3.734 -7.851 2.056 1.00 98.19 70 ALA A N 1
ATOM 540 C CA . ALA A 1 70 ? -4.835 -7.795 1.096 1.00 98.19 70 ALA A CA 1
ATOM 541 C C . ALA A 1 70 ? -5.550 -6.431 1.093 1.00 98.19 70 ALA A C 1
ATOM 543 O O . ALA A 1 70 ? -5.904 -5.930 0.021 1.00 98.19 70 ALA A O 1
ATOM 544 N N . GLN A 1 71 ? -5.737 -5.816 2.266 1.00 98.19 71 GLN A N 1
ATOM 545 C CA . GLN A 1 71 ? -6.311 -4.471 2.376 1.00 98.19 71 GLN A CA 1
ATOM 546 C C . GLN A 1 71 ? -5.367 -3.408 1.814 1.00 98.19 71 GLN A C 1
ATOM 548 O O . GLN A 1 71 ? -5.789 -2.602 0.985 1.00 98.19 71 GLN A O 1
ATOM 553 N N . LEU A 1 72 ? -4.078 -3.466 2.161 1.00 98.06 72 LEU A N 1
ATOM 554 C CA . LEU A 1 72 ? -3.066 -2.571 1.600 1.00 98.06 72 LEU A CA 1
ATOM 555 C C . LEU A 1 72 ? -3.044 -2.650 0.068 1.00 98.06 72 LEU A C 1
ATOM 557 O O . LEU A 1 72 ? -3.034 -1.625 -0.612 1.00 98.06 72 LEU A O 1
ATOM 561 N N . TYR A 1 73 ? -3.084 -3.856 -0.498 1.00 98.19 73 TYR A N 1
ATOM 562 C CA . TYR A 1 73 ? -3.148 -4.049 -1.945 1.00 98.19 73 TYR A CA 1
ATOM 563 C C . TYR A 1 73 ? -4.422 -3.452 -2.564 1.00 98.19 73 TYR A C 1
ATOM 565 O O . TYR A 1 73 ? -4.367 -2.833 -3.631 1.00 98.19 73 TYR A O 1
ATOM 573 N N . ALA A 1 74 ? -5.575 -3.601 -1.903 1.00 98.62 74 ALA A N 1
ATOM 574 C CA . ALA A 1 74 ? -6.829 -3.014 -2.367 1.00 98.62 74 ALA A CA 1
ATOM 575 C C . ALA A 1 74 ? -6.765 -1.477 -2.408 1.00 98.62 74 ALA A C 1
ATOM 577 O O . ALA A 1 74 ? -7.163 -0.891 -3.420 1.00 98.62 74 ALA A O 1
ATOM 578 N N . VAL A 1 75 ? -6.207 -0.847 -1.368 1.00 98.38 75 VAL A N 1
ATOM 579 C CA . VAL A 1 75 ? -5.995 0.609 -1.289 1.00 98.38 75 VAL A CA 1
ATOM 580 C C . VAL A 1 75 ? -5.006 1.077 -2.359 1.00 98.38 75 VAL A C 1
ATOM 582 O O . VAL A 1 75 ? -5.328 1.977 -3.132 1.00 98.38 75 VAL A O 1
ATOM 585 N N . GLN A 1 76 ? -3.848 0.418 -2.494 1.00 98.19 76 GLN A N 1
ATOM 586 C CA . GLN A 1 76 ? -2.858 0.740 -3.533 1.00 98.19 76 GLN A CA 1
ATOM 587 C C . GLN A 1 76 ? -3.468 0.699 -4.938 1.00 98.19 76 GLN A C 1
ATOM 589 O O . GLN A 1 76 ? -3.254 1.603 -5.746 1.00 98.19 76 GLN A O 1
ATOM 594 N N . ARG A 1 77 ? -4.269 -0.333 -5.229 1.00 98.25 77 ARG A N 1
ATOM 595 C CA . ARG A 1 77 ? -4.947 -0.472 -6.521 1.00 98.25 77 ARG A CA 1
ATOM 596 C C . ARG A 1 77 ? -5.980 0.630 -6.746 1.00 98.25 77 ARG A C 1
ATOM 598 O O . ARG A 1 77 ? -6.068 1.142 -7.860 1.00 98.25 77 ARG A O 1
ATOM 605 N N . ALA A 1 78 ? -6.750 0.993 -5.720 1.00 98.38 78 ALA A N 1
ATOM 606 C CA . ALA A 1 78 ? -7.723 2.078 -5.810 1.00 98.38 78 ALA A CA 1
ATOM 607 C C . ALA A 1 78 ? -7.034 3.427 -6.073 1.00 98.38 78 ALA A C 1
ATOM 609 O O . ALA A 1 78 ? -7.466 4.171 -6.951 1.00 98.38 78 ALA A O 1
ATOM 610 N N . ASN A 1 79 ? -5.914 3.695 -5.402 1.00 98.44 79 ASN A N 1
ATOM 611 C CA . ASN A 1 79 ? -5.195 4.970 -5.465 1.00 98.44 79 ASN A CA 1
ATOM 612 C C . ASN A 1 79 ? -4.150 5.063 -6.578 1.00 98.44 79 ASN A C 1
ATOM 614 O O . ASN A 1 79 ? -3.506 6.103 -6.740 1.00 98.44 79 ASN A O 1
ATOM 618 N N . LEU A 1 80 ? -3.991 4.013 -7.383 1.00 97.88 80 LEU A N 1
ATOM 619 C CA . LEU A 1 80 ? -2.977 3.971 -8.431 1.00 97.88 80 LEU A CA 1
ATOM 620 C C . LEU A 1 80 ? -3.094 5.149 -9.411 1.00 97.88 80 LEU A C 1
ATOM 622 O O . LEU A 1 80 ? -2.088 5.693 -9.857 1.00 97.88 80 LEU A O 1
ATOM 626 N N . HIS A 1 81 ? -4.322 5.578 -9.706 1.00 97.69 81 HIS A N 1
ATOM 627 C CA . HIS A 1 81 ? -4.598 6.715 -10.583 1.00 97.69 81 HIS A CA 1
ATOM 628 C C . HIS A 1 81 ? -4.246 8.083 -9.967 1.00 97.69 81 HIS A C 1
ATOM 630 O O . HIS A 1 81 ? -4.088 9.049 -10.710 1.00 97.69 81 HIS A O 1
ATOM 636 N N . LEU A 1 82 ? -4.122 8.172 -8.638 1.00 97.62 82 LEU A N 1
ATOM 637 C CA . LEU A 1 82 ? -3.797 9.404 -7.912 1.00 97.62 82 LEU A CA 1
ATOM 638 C C . LEU A 1 82 ? -2.294 9.537 -7.666 1.00 97.62 82 LEU A C 1
ATOM 640 O O . LEU A 1 82 ? -1.719 10.598 -7.901 1.00 97.62 82 LEU A O 1
ATOM 644 N N . PHE A 1 83 ? -1.661 8.466 -7.184 1.00 97.31 83 PHE A N 1
ATOM 645 C CA . PHE A 1 83 ? -0.279 8.516 -6.696 1.00 97.31 83 PHE A CA 1
ATOM 646 C C . PHE A 1 83 ? 0.724 7.796 -7.600 1.00 97.31 83 PHE A C 1
ATOM 648 O O . PHE A 1 83 ? 1.930 8.001 -7.455 1.00 97.31 83 PHE A O 1
ATOM 655 N N . GLY A 1 84 ? 0.255 6.968 -8.537 1.00 96.31 84 GLY A N 1
ATOM 656 C CA . GLY A 1 84 ? 1.124 6.132 -9.359 1.00 96.31 84 GLY A CA 1
ATOM 657 C C . GLY A 1 84 ? 1.913 5.119 -8.526 1.00 96.31 84 GLY A C 1
ATOM 658 O O . GLY A 1 84 ? 1.437 4.618 -7.504 1.00 96.31 84 GLY A O 1
ATOM 659 N N . TYR A 1 85 ? 3.131 4.814 -8.973 1.00 94.75 85 TYR A N 1
ATOM 660 C CA . TYR A 1 85 ? 4.004 3.802 -8.375 1.00 94.75 85 TYR A CA 1
ATOM 661 C C . TYR A 1 85 ? 5.135 4.418 -7.540 1.00 94.75 85 TYR A C 1
ATOM 663 O O . TYR A 1 85 ? 5.494 5.586 -7.695 1.00 94.75 85 TYR A O 1
ATOM 671 N N . GLY A 1 86 ? 5.755 3.590 -6.696 1.00 93.81 86 GLY A N 1
ATOM 672 C CA . GLY A 1 86 ? 6.977 3.918 -5.960 1.00 93.81 86 GLY A CA 1
ATOM 673 C C . GLY A 1 86 ? 6.764 4.172 -4.468 1.00 93.81 86 GLY A C 1
ATOM 674 O O . GLY A 1 86 ? 5.646 4.160 -3.957 1.00 93.81 86 GLY A O 1
ATOM 675 N N . ALA A 1 87 ? 7.867 4.424 -3.758 1.00 94.44 87 ALA A N 1
ATOM 676 C CA . ALA A 1 87 ? 7.900 4.439 -2.293 1.00 94.44 87 ALA A CA 1
ATOM 677 C C . ALA A 1 87 ? 6.962 5.474 -1.647 1.00 94.44 87 ALA A C 1
ATOM 679 O O . ALA A 1 87 ? 6.349 5.195 -0.622 1.00 94.44 87 ALA A O 1
ATOM 680 N N . LYS A 1 88 ? 6.812 6.663 -2.247 1.00 96.00 88 LYS A N 1
ATOM 681 C CA . LYS A 1 88 ? 5.909 7.704 -1.720 1.00 96.00 88 LYS A CA 1
ATOM 682 C C . LYS A 1 88 ? 4.442 7.292 -1.821 1.00 96.00 88 LYS A C 1
ATOM 684 O O . LYS A 1 88 ? 3.692 7.496 -0.875 1.00 96.00 88 LYS A O 1
ATOM 689 N N . SER A 1 89 ? 4.062 6.705 -2.957 1.00 97.25 89 SER A N 1
ATOM 690 C CA . SER A 1 89 ? 2.717 6.165 -3.162 1.00 97.25 89 SER A CA 1
ATOM 691 C C . SER A 1 89 ? 2.435 5.072 -2.134 1.00 97.25 89 SER A C 1
ATOM 693 O O . SER A 1 89 ? 1.430 5.141 -1.432 1.00 97.25 89 SER A O 1
ATOM 695 N N . LEU A 1 90 ? 3.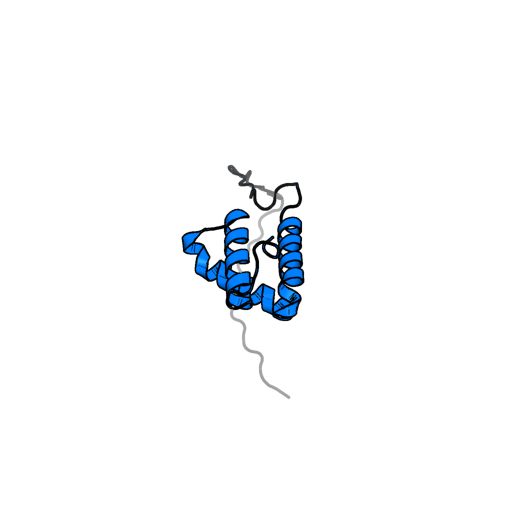374 4.134 -1.947 1.00 96.69 90 LEU A N 1
ATOM 696 C CA . LEU A 1 90 ? 3.251 3.102 -0.919 1.00 96.69 90 LEU A CA 1
ATOM 697 C C . LEU A 1 90 ? 3.043 3.708 0.478 1.00 96.69 90 LEU A C 1
ATOM 699 O O . LEU A 1 90 ? 2.085 3.340 1.144 1.00 96.69 90 LEU A O 1
ATOM 703 N N . MET A 1 91 ? 3.872 4.670 0.897 1.00 96.31 91 MET A N 1
ATOM 704 C CA . MET A 1 91 ? 3.731 5.339 2.200 1.00 96.31 91 MET A CA 1
ATOM 705 C C . MET A 1 91 ? 2.333 5.928 2.423 1.00 96.31 91 MET A C 1
ATOM 707 O O . MET A 1 91 ? 1.719 5.669 3.455 1.00 96.31 91 MET A O 1
ATOM 711 N N . LEU A 1 92 ? 1.805 6.680 1.453 1.00 97.19 92 LEU A N 1
ATOM 712 C CA . LEU A 1 92 ? 0.465 7.268 1.564 1.00 97.19 92 LEU A CA 1
ATOM 713 C C . LEU A 1 92 ? -0.621 6.189 1.667 1.00 97.19 92 LEU A C 1
ATOM 715 O O . LEU A 1 92 ? -1.522 6.297 2.498 1.00 97.19 92 LEU A O 1
ATOM 719 N N . ASN A 1 93 ? -0.493 5.116 0.886 1.00 98.00 93 ASN A N 1
ATOM 720 C CA . ASN A 1 93 ? -1.427 3.994 0.929 1.00 98.00 93 ASN A CA 1
ATOM 721 C C . ASN A 1 93 ? -1.355 3.220 2.255 1.00 98.00 93 ASN A C 1
ATOM 723 O O . ASN A 1 93 ? -2.387 2.756 2.737 1.00 98.00 93 ASN A O 1
ATOM 727 N N . MET A 1 94 ? -0.179 3.103 2.880 1.00 97.06 94 MET A N 1
ATOM 728 C CA . MET A 1 94 ? -0.042 2.499 4.211 1.00 97.06 94 MET A CA 1
ATOM 729 C C . MET A 1 94 ? -0.741 3.329 5.288 1.00 97.06 94 MET A C 1
ATOM 731 O O . MET A 1 94 ? -1.448 2.765 6.120 1.00 97.06 94 MET A O 1
ATOM 735 N N . ILE A 1 95 ? -0.588 4.657 5.246 1.00 96.38 95 ILE A N 1
ATOM 736 C CA . ILE A 1 95 ? -1.274 5.576 6.166 1.00 96.38 95 ILE A CA 1
ATOM 737 C C . ILE A 1 95 ? -2.789 5.428 6.020 1.00 96.38 95 ILE A C 1
ATOM 739 O O . ILE A 1 95 ? -3.492 5.249 7.013 1.00 96.38 95 ILE A O 1
ATOM 743 N N . GLU A 1 96 ? -3.294 5.451 4.787 1.00 97.44 96 GLU A N 1
ATOM 744 C CA . GLU A 1 96 ? -4.722 5.287 4.528 1.00 97.44 96 GLU A CA 1
ATOM 745 C C . GLU A 1 96 ? -5.235 3.912 4.979 1.00 97.44 96 GLU A C 1
ATOM 747 O O . GLU A 1 96 ? -6.257 3.830 5.660 1.00 97.44 96 GLU A O 1
ATOM 752 N N . THR A 1 97 ? -4.491 2.840 4.697 1.00 97.56 97 THR A N 1
ATOM 753 C CA . THR A 1 97 ? -4.830 1.482 5.152 1.00 97.56 97 T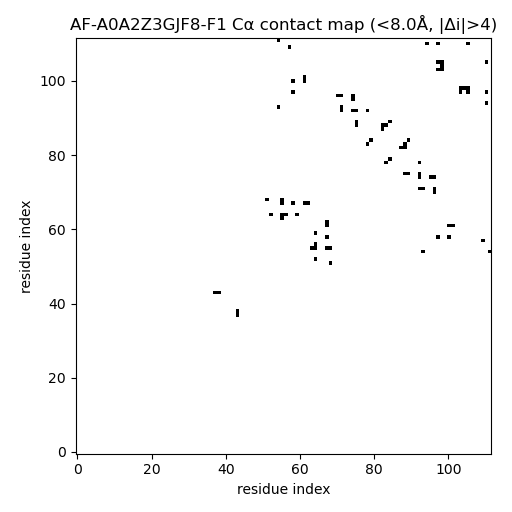HR A CA 1
ATOM 754 C C . THR A 1 97 ? -4.890 1.403 6.678 1.00 97.56 97 THR A C 1
ATOM 756 O O . THR A 1 97 ? -5.825 0.823 7.230 1.00 97.56 97 THR A O 1
ATOM 759 N N . ALA A 1 98 ? -3.928 2.012 7.378 1.00 96.56 98 ALA A N 1
ATOM 760 C CA . ALA A 1 98 ? -3.904 2.050 8.837 1.00 96.56 98 ALA A CA 1
ATOM 761 C C . ALA A 1 98 ? -5.113 2.804 9.407 1.00 96.56 98 ALA A C 1
ATOM 763 O O . ALA A 1 98 ? -5.738 2.330 10.356 1.00 96.56 98 ALA A O 1
ATOM 764 N N . ILE A 1 99 ? -5.484 3.940 8.809 1.00 96.25 99 ILE A N 1
ATOM 765 C CA . ILE A 1 99 ? -6.674 4.706 9.203 1.00 96.25 99 ILE A CA 1
ATOM 766 C C . ILE A 1 99 ? -7.943 3.871 8.990 1.00 96.25 99 ILE A C 1
ATOM 768 O O . ILE A 1 99 ? -8.753 3.772 9.909 1.00 96.25 99 ILE A O 1
ATOM 772 N N . GLN A 1 100 ? -8.095 3.224 7.830 1.00 96.75 100 GLN A N 1
ATOM 773 C CA . GLN A 1 100 ? -9.272 2.406 7.511 1.00 96.75 100 GLN A CA 1
ATOM 774 C C . GLN A 1 100 ? -9.410 1.190 8.443 1.00 96.75 100 GLN A C 1
ATOM 776 O O . GLN A 1 100 ? -10.494 0.926 8.956 1.00 96.75 100 GLN A O 1
ATOM 781 N N . LEU A 1 101 ? -8.316 0.469 8.711 1.00 96.38 101 LEU A N 1
ATOM 782 C CA . LEU A 1 101 ? -8.323 -0.725 9.569 1.00 96.38 101 LEU A CA 1
ATOM 783 C C . LEU A 1 101 ? -8.504 -0.426 11.060 1.00 96.38 101 LEU A C 1
ATOM 785 O O . LEU A 1 101 ? -8.861 -1.320 11.828 1.00 96.38 101 LEU A O 1
ATOM 789 N N . THR A 1 102 ? -8.217 0.803 11.484 1.00 95.12 102 THR A N 1
ATOM 790 C CA . THR A 1 102 ? -8.362 1.232 12.882 1.00 95.12 102 THR A CA 1
ATOM 791 C C . THR A 1 102 ? -9.585 2.107 13.116 1.00 95.12 102 THR A C 1
ATOM 793 O O . THR A 1 102 ? -9.765 2.571 14.239 1.00 95.12 102 THR A O 1
ATOM 796 N N . ASP A 1 103 ? -10.397 2.357 12.086 1.00 95.12 103 ASP A N 1
ATOM 797 C CA . ASP A 1 103 ? -11.505 3.319 12.127 1.00 95.12 103 ASP A CA 1
ATOM 798 C C . ASP A 1 103 ? -11.060 4.694 12.676 1.00 95.12 103 ASP A C 1
ATOM 800 O O . ASP A 1 103 ? -11.697 5.314 13.525 1.00 95.12 103 ASP A O 1
ATOM 804 N N . GLY A 1 104 ? -9.871 5.138 12.250 1.00 94.75 104 GLY A N 1
ATOM 805 C CA . GLY A 1 104 ? -9.257 6.398 12.679 1.00 94.75 104 GLY A CA 1
ATOM 806 C C . GLY A 1 104 ? -8.593 6.387 14.061 1.00 94.75 104 GLY A C 1
ATOM 807 O O . GLY A 1 104 ? -8.085 7.426 14.482 1.00 94.75 104 GLY A O 1
ATOM 808 N N . ALA A 1 105 ? -8.545 5.252 14.766 1.00 93.44 105 ALA A N 1
ATOM 809 C CA . ALA A 1 105 ? -7.924 5.164 16.092 1.00 93.44 105 ALA A CA 1
ATOM 810 C C . ALA A 1 105 ? -6.382 5.106 16.073 1.00 93.44 105 ALA A C 1
ATOM 812 O O . ALA A 1 105 ? -5.759 5.197 17.133 1.00 93.44 105 ALA A O 1
ATOM 813 N N . VAL A 1 106 ? -5.752 4.934 14.903 1.00 92.38 106 VAL A N 1
ATOM 814 C CA . VAL A 1 106 ? -4.287 4.972 14.767 1.00 92.38 106 VAL A CA 1
ATOM 815 C C . VAL A 1 106 ? -3.729 6.338 15.178 1.00 92.38 106 VAL A C 1
ATOM 817 O O . VAL A 1 106 ? -4.212 7.392 14.766 1.00 92.38 106 VAL A O 1
ATOM 820 N N . THR A 1 107 ? -2.678 6.330 15.993 1.00 90.94 107 THR A N 1
ATOM 821 C CA . THR A 1 107 ? -1.995 7.548 16.437 1.00 90.94 107 THR A CA 1
ATOM 822 C C . THR A 1 107 ? -0.753 7.832 15.597 1.00 90.94 107 THR A C 1
ATOM 824 O O . THR A 1 107 ? -0.136 6.926 15.045 1.00 90.94 107 THR A O 1
ATOM 827 N N . GLY A 1 108 ? -0.293 9.087 15.571 1.00 87.44 108 GLY A N 1
ATOM 828 C CA . GLY A 1 108 ? 0.936 9.462 14.852 1.00 87.44 108 GLY A CA 1
ATOM 829 C C . GLY A 1 108 ? 2.221 8.785 15.355 1.00 87.44 108 GLY A C 1
ATOM 830 O O . GLY A 1 108 ? 3.250 8.904 14.709 1.00 87.44 108 GLY A O 1
ATOM 831 N N . ARG A 1 109 ? 2.182 8.081 16.496 1.00 87.62 109 ARG A N 1
ATOM 832 C CA . ARG A 1 109 ? 3.300 7.251 16.983 1.00 87.62 109 ARG A CA 1
ATOM 833 C C . ARG A 1 109 ? 3.301 5.840 16.400 1.00 87.62 109 ARG A C 1
ATOM 835 O O . ARG A 1 109 ? 4.306 5.150 16.504 1.00 87.62 109 ARG A O 1
ATOM 842 N N . GLU A 1 110 ? 2.165 5.408 15.867 1.00 83.06 110 GLU A N 1
ATOM 843 C CA . GLU A 1 110 ? 1.976 4.098 15.245 1.00 83.06 110 GLU A CA 1
ATOM 844 C C . GLU A 1 110 ? 2.115 4.177 13.721 1.00 83.06 110 GLU A C 1
ATOM 846 O O . GLU A 1 110 ? 2.261 3.148 13.075 1.00 83.06 110 GLU A O 1
ATOM 851 N N . ILE A 1 111 ? 2.081 5.378 13.138 1.00 77.75 111 ILE A N 1
ATOM 852 C CA . ILE A 1 111 ? 2.319 5.577 11.708 1.00 77.75 111 ILE A CA 1
ATOM 853 C C . ILE A 1 111 ? 3.833 5.448 11.435 1.00 77.75 111 ILE A C 1
ATOM 855 O O . ILE A 1 111 ? 4.600 6.164 12.084 1.00 77.75 111 ILE A O 1
ATOM 859 N N . PRO A 1 112 ? 4.260 4.545 10.529 1.00 64.88 112 PRO A N 1
ATOM 860 C CA . PRO A 1 112 ? 5.667 4.363 10.163 1.00 64.88 112 PRO A CA 1
ATOM 861 C C . PRO A 1 112 ? 6.270 5.554 9.404 1.00 64.88 112 PRO A C 1
ATOM 863 O O . PRO A 1 112 ? 5.512 6.306 8.746 1.00 64.88 112 PRO A O 1
#

Organism: NCBI:txid1850093

Radius of gyration: 28.87 Å; Cα contacts (8 Å, |Δi|>4): 45; chains: 1; bounding box: 39×67×69 Å

InterPro domains:
  IPR023198 Phosphoglycolate phosphatase-like, domain 2 [G3DSA:1.10.150.240] (45-112)

Solvent-accessible surface area (backbone atoms only — not comparable to full-atom values): 7459 Å² total; per-residue (Å²): 136,90,85,83,85,80,85,80,78,94,82,86,83,85,82,82,89,75,82,86,89,76,90,80,79,75,70,79,76,75,93,69,83,88,77,64,77,81,69,42,101,57,92,49,64,69,61,55,57,49,52,55,50,50,51,28,61,70,44,44,89,68,45,56,52,70,58,47,52,52,46,37,52,52,45,43,63,70,42,35,88,79,55,50,78,58,72,69,32,50,53,55,31,50,55,52,39,46,32,64,66,43,77,60,70,63,49,85,87,70,57,129

Sequence (112 aa):
MGRKFGTFGPWLARCGRLARSRPCLFRPRPQLIAFDAADPPWPNQPYFDHVETQLAAILARCGAADAIGAQLYAVQRANLHLFGYGAKSLMLNMIETAIQLTDGAVTGREIP

pLDDT: mean 80.9, std 21.25, range [35.81, 98.62]

Secondary structure (DSSP, 8-state):
---------------------------PPPS-----SSS-SS--HHHHHHHHHHHHHHTTTTS-HHHHHHHHHHHHHHHHHHH-SSHHHHHHHHHHHHHHHTTT---TTT--

Foldseek 3Di:
DDDDDDDDDDPPDDDDDDDDDDPPPVPPDDPDDDDDPCPDPDDDVVVVVVVLVLLCVLLVVLHHSVVLVVLLVVQLVVCCVPQNDDDVSSLVSSVVSSCVSCVNPDDPVSRD

Nearest PDB structures (foldseek):
  3ddh-assembly1_A  TM=9.606E-01  e=1.108E-04  Bacteroides thetaiotaomicron
  3ddh-assembly1_B  TM=9.802E-01  e=6.397E-04  Bacteroides thetaiotaomicron
  4cc9-assembly1_B  TM=4.442E-01  e=9.590E+00  Simian immunodeficiency virus